Protein AF-A0A816GQJ2-F1 (afdb_monomer)

Radius of gyration: 14.35 Å; Cα contacts (8 Å, |Δi|>4): 54; chains: 1; bounding box: 39×31×22 Å

Secondary structure (DSSP, 8-state):
------------STTSSHHHHHHHH-SEE-TTTTS-SHHHHHHTS--S---EE---PPPGGG--

pLDDT: mean 77.27, std 13.34, range [51.41, 92.06]

Foldseek 3Di:
DDDDDDDDDQDDDPPPC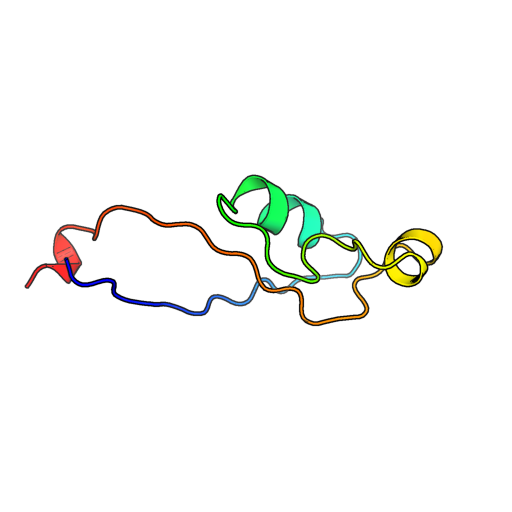SLVVLVVAFPFFDDCRNNPDPVCVVVVHDPDPGDGDDDDDDDPVPPD

InterPro domains:
  IPR000795 Translational (tr)-type GTP-binding domain [PF00009] (6-55)
  IPR027417 P-loop containing nucleoside triphosphate hydrolase [G3DSA:3.40.50.300] (2-64)
  IPR027417 P-loop containing nucleoside triphosphate hydrolase [SSF52540] (6-56)
  IPR050055 Elongation factor Tu GTPase [PTHR43721] (3-61)

Sequence (64 aa):
MSILNFNVGVLGHVDSGKTSLAKALSTVASTNAFDKNPQSQERGITLDLGFSSFTMDIPEHLMN

Organism: NCBI:txid1234261

Solvent-accessible surface area (backbone atoms only — not comparable to full-atom values): 4493 Å² total; per-residue (Å²): 137,89,81,88,86,80,90,81,87,85,83,78,64,88,91,66,48,60,59,59,51,52,58,73,64,37,78,42,83,42,101,50,34,78,46,67,50,67,68,20,54,77,68,74,43,80,84,64,94,47,52,66,42,66,86,79,83,81,56,77,91,72,76,118

Mean predicted aligned error: 8.21 Å

Structure (mmCIF, N/CA/C/O backbone):
data_AF-A0A816GQJ2-F1
#
_entry.id   AF-A0A816GQJ2-F1
#
loop_
_atom_site.group_PDB
_atom_site.id
_atom_site.type_symbol
_atom_site.label_atom_id
_atom_site.label_alt_id
_atom_site.label_comp_id
_atom_site.label_asym_id
_atom_site.label_entity_id
_atom_site.label_seq_id
_atom_site.pdbx_PDB_ins_cod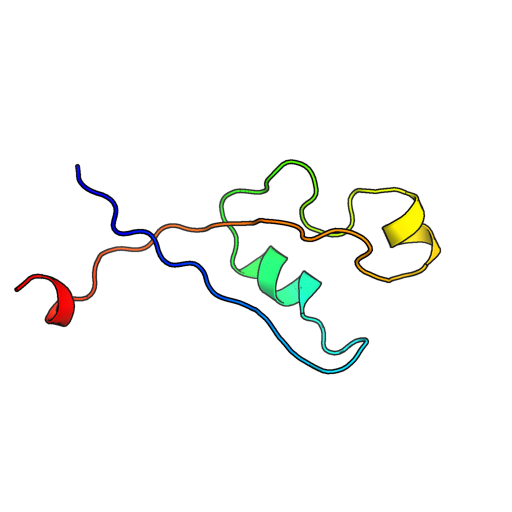e
_atom_site.Cartn_x
_atom_site.Cartn_y
_atom_site.Cartn_z
_atom_site.occupancy
_atom_site.B_iso_or_equiv
_atom_site.auth_seq_id
_atom_site.auth_comp_id
_atom_site.auth_asym_id
_atom_site.auth_atom_id
_atom_site.pdbx_PDB_model_num
ATOM 1 N N . MET A 1 1 ? -20.321 -2.686 13.608 1.00 62.75 1 MET A N 1
ATOM 2 C CA . MET A 1 1 ? -19.730 -2.821 12.262 1.00 62.75 1 MET A CA 1
ATOM 3 C C . MET A 1 1 ? -18.380 -3.493 12.444 1.00 62.75 1 MET A C 1
ATOM 5 O O . MET A 1 1 ? -17.517 -2.905 13.081 1.00 62.75 1 MET A O 1
ATOM 9 N N . SER A 1 2 ? -18.254 -4.764 12.062 1.00 80.31 2 SER A N 1
ATOM 10 C CA . SER A 1 2 ? -17.022 -5.547 12.235 1.00 80.31 2 SER A CA 1
ATOM 11 C C . SER A 1 2 ? -16.136 -5.396 11.005 1.00 80.31 2 SER A C 1
ATOM 13 O O . SER A 1 2 ? -16.623 -5.528 9.886 1.00 80.31 2 SER A O 1
ATOM 15 N N . ILE A 1 3 ? -14.850 -5.133 11.215 1.00 85.25 3 ILE A N 1
ATOM 16 C CA . ILE A 1 3 ? -13.846 -5.070 10.150 1.00 85.25 3 ILE A CA 1
ATOM 17 C C . ILE A 1 3 ? -12.987 -6.329 10.246 1.00 85.25 3 ILE A C 1
ATOM 19 O O . ILE A 1 3 ? -12.485 -6.646 11.326 1.00 85.25 3 ILE A O 1
ATOM 23 N N . LEU A 1 4 ? -12.813 -7.030 9.125 1.00 89.50 4 LEU A N 1
ATOM 24 C CA . LEU A 1 4 ? -11.861 -8.130 9.005 1.00 89.50 4 LEU A CA 1
ATOM 25 C C . LEU A 1 4 ? -10.555 -7.592 8.413 1.00 89.50 4 LEU A C 1
ATOM 27 O O . LEU A 1 4 ? -10.520 -7.154 7.266 1.00 89.50 4 LEU A O 1
ATOM 31 N N . ASN A 1 5 ? -9.492 -7.593 9.216 1.00 90.62 5 ASN A N 1
ATOM 32 C CA . ASN A 1 5 ? -8.209 -7.015 8.825 1.00 90.62 5 ASN A CA 1
ATOM 33 C C . ASN A 1 5 ? -7.310 -8.051 8.147 1.00 90.62 5 ASN A C 1
ATOM 35 O O . ASN A 1 5 ? -7.090 -9.136 8.686 1.00 90.62 5 ASN A O 1
ATOM 39 N N . PHE A 1 6 ? -6.709 -7.658 7.026 1.00 90.06 6 PHE A N 1
ATOM 40 C CA . PHE A 1 6 ? -5.673 -8.419 6.336 1.00 90.06 6 PHE A CA 1
ATOM 41 C C . PHE A 1 6 ? -4.419 -7.565 6.181 1.00 90.06 6 PHE A C 1
ATOM 43 O O . PHE A 1 6 ? -4.492 -6.411 5.762 1.00 90.06 6 PHE A O 1
ATOM 50 N N . ASN A 1 7 ? -3.260 -8.151 6.476 1.00 90.81 7 ASN A N 1
ATOM 51 C CA . ASN A 1 7 ? -1.971 -7.554 6.147 1.00 90.81 7 ASN A CA 1
ATOM 52 C C . ASN A 1 7 ? -1.486 -8.150 4.827 1.00 90.81 7 ASN A C 1
ATOM 54 O O . ASN A 1 7 ? -1.322 -9.365 4.723 1.00 90.81 7 ASN A O 1
ATOM 58 N N . VAL A 1 8 ? -1.247 -7.300 3.829 1.00 90.38 8 VAL A N 1
ATOM 59 C CA . VAL A 1 8 ? -0.814 -7.721 2.492 1.00 90.38 8 VAL A CA 1
ATOM 60 C C . VAL A 1 8 ? 0.546 -7.102 2.189 1.00 90.38 8 VAL A C 1
ATOM 62 O O . VAL A 1 8 ? 0.692 -5.882 2.181 1.00 90.38 8 VAL A O 1
ATOM 65 N N . GLY A 1 9 ? 1.550 -7.945 1.946 1.00 91.19 9 GLY A N 1
ATOM 66 C CA . GLY A 1 9 ? 2.881 -7.501 1.538 1.00 91.19 9 GLY A CA 1
ATOM 67 C C . GLY A 1 9 ? 2.957 -7.257 0.031 1.00 91.19 9 GLY A C 1
ATOM 68 O O . GLY A 1 9 ? 2.536 -8.103 -0.754 1.00 91.19 9 GLY A O 1
ATOM 69 N N . VAL A 1 10 ? 3.545 -6.130 -0.379 1.00 88.62 10 VAL A N 1
ATOM 70 C CA . VAL A 1 10 ? 3.858 -5.835 -1.787 1.00 88.62 10 VAL A CA 1
ATOM 71 C C . VAL A 1 10 ? 5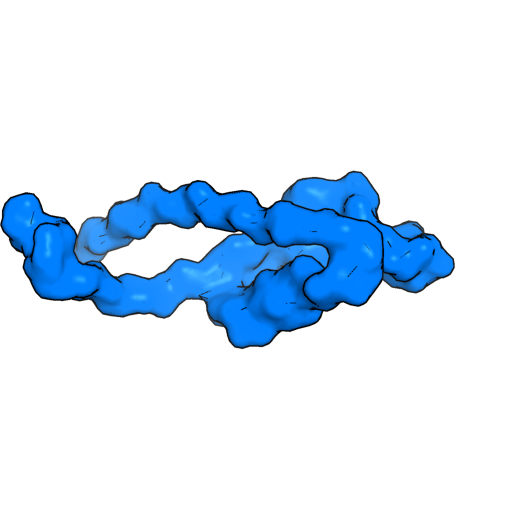.351 -6.076 -2.015 1.00 88.62 10 VAL A C 1
ATOM 73 O O . VAL A 1 10 ? 6.189 -5.319 -1.529 1.00 88.62 10 VAL A O 1
ATOM 76 N N . LEU A 1 11 ? 5.694 -7.140 -2.747 1.00 90.44 11 LEU A N 1
ATOM 77 C CA . LEU A 1 11 ? 7.075 -7.544 -3.038 1.00 90.44 11 LEU A CA 1
ATOM 78 C C . LEU A 1 11 ? 7.403 -7.370 -4.529 1.00 90.44 11 LEU A C 1
ATOM 80 O O . LEU A 1 11 ? 6.511 -7.328 -5.370 1.00 90.44 11 LEU A O 1
ATOM 84 N N . GLY A 1 12 ? 8.692 -7.260 -4.863 1.00 90.06 12 GLY A N 1
ATOM 85 C CA . GLY A 1 12 ? 9.151 -7.058 -6.241 1.00 90.06 12 GLY A CA 1
ATOM 86 C C . GLY A 1 12 ? 10.539 -6.424 -6.334 1.00 90.06 12 GLY A C 1
ATOM 87 O O . GLY A 1 12 ? 11.056 -5.898 -5.343 1.00 90.06 12 GLY A O 1
ATOM 88 N N . HIS A 1 13 ? 11.126 -6.455 -7.534 1.00 90.12 13 HIS A N 1
ATOM 89 C CA . HIS A 1 13 ? 12.458 -5.910 -7.828 1.00 90.12 13 HIS A CA 1
ATOM 90 C C . HIS A 1 13 ? 12.572 -4.412 -7.491 1.00 90.12 13 HIS A C 1
ATOM 92 O O . HIS A 1 13 ? 11.561 -3.715 -7.375 1.00 90.12 13 HIS A O 1
ATOM 98 N N . VAL A 1 14 ? 13.790 -3.896 -7.303 1.00 80.25 14 VAL A N 1
ATOM 99 C CA . VAL A 1 14 ? 13.998 -2.444 -7.159 1.00 80.25 14 VAL A CA 1
ATOM 100 C C . VAL A 1 14 ? 13.427 -1.713 -8.385 1.00 80.25 14 VAL A C 1
ATOM 102 O O . VAL A 1 14 ? 13.368 -2.285 -9.470 1.00 80.25 14 VAL A O 1
ATOM 105 N N . ASP A 1 15 ? 12.873 -0.519 -8.179 1.00 82.12 15 ASP A N 1
ATOM 106 C CA . ASP A 1 15 ? 12.218 0.300 -9.215 1.00 82.12 15 ASP A CA 1
A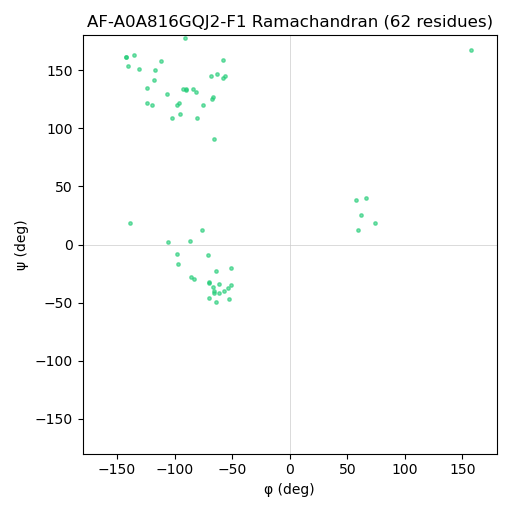TOM 107 C C . ASP A 1 15 ? 11.009 -0.326 -9.934 1.00 82.12 15 ASP A C 1
ATOM 109 O O . ASP A 1 15 ? 10.471 0.239 -10.881 1.00 82.12 15 ASP A O 1
ATOM 113 N N . SER A 1 16 ? 10.464 -1.439 -9.428 1.00 90.69 16 SER A N 1
ATOM 114 C CA . SER A 1 16 ? 9.255 -2.071 -9.981 1.00 90.69 16 SER A CA 1
ATOM 115 C C . SER A 1 16 ? 7.941 -1.348 -9.630 1.00 90.69 16 SER A C 1
ATOM 117 O O . SER A 1 16 ? 6.865 -1.928 -9.756 1.00 90.69 16 SER A O 1
ATOM 119 N N . GLY A 1 17 ? 8.005 -0.120 -9.105 1.00 88.25 17 GLY A N 1
ATOM 120 C CA . GLY A 1 17 ? 6.823 0.698 -8.808 1.00 88.25 17 GLY A CA 1
ATOM 121 C C . GLY A 1 17 ? 5.990 0.280 -7.587 1.00 88.25 17 GLY A C 1
ATOM 122 O O . GLY A 1 17 ? 4.842 0.704 -7.475 1.00 88.25 17 GLY A O 1
ATOM 123 N N . LYS A 1 18 ? 6.534 -0.514 -6.650 1.00 90.00 18 LYS A N 1
ATOM 124 C CA . LYS A 1 18 ? 5.807 -0.981 -5.444 1.00 90.00 18 LYS A CA 1
ATOM 125 C C . LYS A 1 18 ? 5.179 0.164 -4.644 1.00 90.00 18 LYS A C 1
ATOM 127 O O . LYS A 1 18 ? 4.003 0.097 -4.296 1.00 90.00 18 LYS A O 1
ATOM 132 N N . THR A 1 19 ? 5.939 1.232 -4.398 1.00 84.81 19 THR A N 1
ATOM 133 C CA . THR A 1 19 ? 5.453 2.406 -3.660 1.00 84.81 19 THR A CA 1
ATOM 134 C C . THR A 1 19 ? 4.350 3.132 -4.425 1.00 84.81 19 THR A C 1
ATOM 136 O O . THR A 1 19 ? 3.340 3.514 -3.835 1.00 84.81 19 THR A O 1
ATOM 13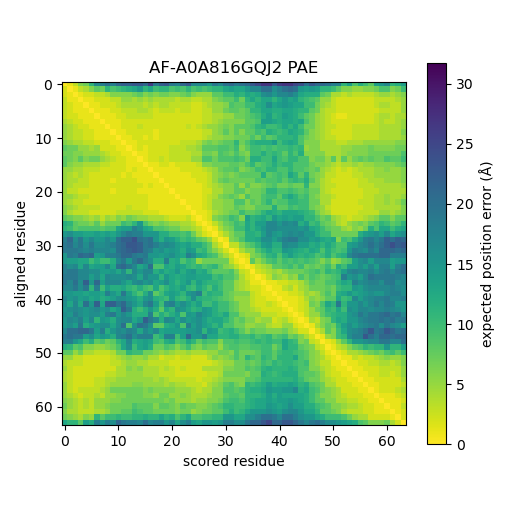9 N N . SER A 1 20 ? 4.500 3.277 -5.744 1.00 86.38 20 SER A N 1
ATOM 140 C CA . SER A 1 20 ? 3.481 3.883 -6.608 1.00 86.38 20 SER A CA 1
ATOM 141 C C . SER A 1 20 ? 2.172 3.093 -6.576 1.00 86.38 20 SER A C 1
ATOM 143 O O . SER A 1 20 ? 1.104 3.691 -6.462 1.00 86.38 20 SER A O 1
ATOM 145 N N . LEU A 1 21 ? 2.248 1.759 -6.603 1.00 89.25 21 LEU A N 1
ATOM 146 C CA . LEU A 1 21 ? 1.082 0.883 -6.484 1.00 89.25 21 LEU A CA 1
ATOM 147 C C . LEU A 1 21 ? 0.408 1.023 -5.114 1.00 89.25 21 LEU A C 1
ATOM 149 O O . LEU A 1 21 ? -0.800 1.243 -5.047 1.00 89.25 21 LEU A O 1
ATOM 153 N N . ALA A 1 22 ? 1.181 0.954 -4.027 1.00 87.56 22 ALA A N 1
ATOM 154 C CA . ALA A 1 22 ? 0.651 1.141 -2.678 1.00 87.56 22 ALA A CA 1
ATOM 155 C C . ALA A 1 22 ? -0.051 2.503 -2.543 1.00 87.56 22 ALA A C 1
ATOM 157 O O . ALA A 1 22 ? -1.129 2.586 -1.959 1.00 87.56 22 ALA A O 1
ATOM 158 N N . LYS A 1 23 ? 0.507 3.560 -3.145 1.00 84.19 23 LYS A N 1
ATOM 159 C CA . LYS A 1 23 ? -0.085 4.905 -3.167 1.00 84.19 23 LYS A CA 1
ATOM 160 C C . LYS A 1 23 ? -1.390 4.983 -3.948 1.00 84.19 23 LYS A C 1
ATOM 162 O O . LYS A 1 23 ? -2.303 5.661 -3.497 1.00 84.19 23 LYS A O 1
ATOM 167 N N . ALA A 1 24 ? -1.485 4.297 -5.085 1.00 86.62 24 ALA A N 1
ATOM 168 C CA . ALA A 1 24 ? -2.702 4.270 -5.892 1.00 86.62 24 ALA A CA 1
ATOM 169 C C . ALA A 1 24 ? -3.846 3.488 -5.220 1.00 86.62 24 ALA A C 1
ATOM 171 O O . ALA A 1 24 ? -5.007 3.842 -5.401 1.00 86.62 24 ALA A O 1
ATOM 172 N N . LEU A 1 25 ? -3.525 2.441 -4.450 1.00 86.38 25 LEU A N 1
ATOM 173 C CA . LEU A 1 25 ? -4.518 1.596 -3.772 1.00 86.38 25 LEU A CA 1
ATOM 174 C C . LEU A 1 25 ? -5.009 2.169 -2.440 1.00 86.38 25 LEU A C 1
ATOM 176 O O . LEU A 1 25 ? -6.120 1.873 -2.013 1.00 86.38 25 LEU A O 1
ATOM 180 N N . SER A 1 26 ? -4.173 2.937 -1.747 1.00 85.19 26 SER A N 1
ATOM 181 C CA . SER A 1 26 ? -4.447 3.321 -0.363 1.00 85.19 26 SER A CA 1
ATOM 182 C C . SER A 1 26 ? -5.401 4.504 -0.266 1.00 85.19 26 SER A C 1
ATOM 184 O O . SER A 1 26 ? -5.167 5.552 -0.864 1.00 85.19 26 SER A O 1
ATOM 186 N N . THR A 1 27 ? -6.428 4.370 0.572 1.00 77.31 27 THR A N 1
ATOM 187 C CA . THR A 1 27 ? -7.330 5.472 0.944 1.00 77.31 27 THR A CA 1
ATOM 188 C C . THR A 1 27 ? -6.929 6.122 2.270 1.00 77.31 27 THR A C 1
ATOM 190 O O . THR A 1 27 ? -7.328 7.251 2.549 1.00 77.31 27 THR A O 1
ATOM 193 N N . VAL A 1 28 ? -6.089 5.446 3.065 1.00 70.50 28 VAL A N 1
ATOM 194 C CA . VAL A 1 28 ? -5.508 5.947 4.314 1.00 70.50 28 VAL A CA 1
ATOM 195 C C . VAL A 1 28 ? -3.981 5.874 4.240 1.00 70.50 28 VAL A C 1
ATOM 197 O O . VAL A 1 28 ? -3.389 4.807 4.054 1.00 70.50 28 VAL A O 1
ATOM 200 N N . ALA A 1 29 ? -3.330 7.026 4.409 1.00 61.78 29 ALA A N 1
ATOM 201 C CA . ALA A 1 29 ? -1.876 7.148 4.479 1.00 61.78 29 ALA 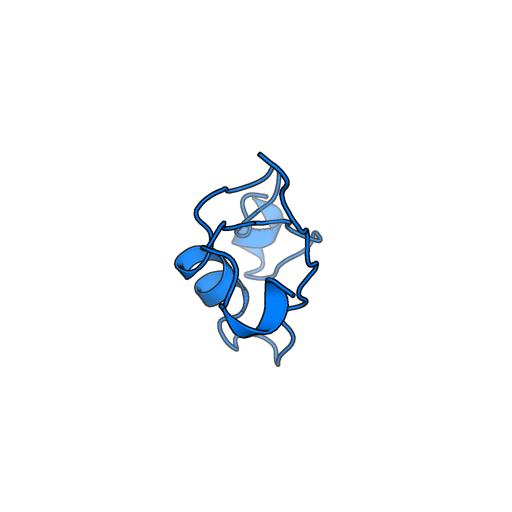A CA 1
ATOM 202 C C . ALA A 1 29 ? -1.420 7.206 5.949 1.00 61.78 29 ALA A C 1
ATOM 204 O O . ALA A 1 29 ? -1.817 8.127 6.661 1.00 61.78 29 ALA A O 1
ATOM 205 N N . SER A 1 30 ? -0.587 6.262 6.408 1.00 54.22 30 SER A N 1
ATOM 206 C CA . SER A 1 30 ? -0.026 6.282 7.773 1.00 54.22 30 SER A CA 1
ATOM 207 C C . SER A 1 30 ? 1.322 7.019 7.852 1.00 54.22 30 SER A C 1
ATOM 209 O O . SER A 1 30 ? 1.859 7.483 6.843 1.00 54.22 30 SER A O 1
ATOM 211 N N . THR A 1 31 ? 1.864 7.121 9.070 1.00 51.59 31 THR A N 1
ATOM 212 C CA . THR A 1 31 ? 2.924 8.029 9.560 1.00 51.59 31 THR A CA 1
ATOM 213 C C . THR A 1 31 ? 4.216 8.069 8.729 1.00 51.59 31 THR A C 1
ATOM 215 O O . THR A 1 31 ? 4.937 9.058 8.798 1.00 51.59 31 THR A O 1
ATOM 218 N N . ASN A 1 32 ? 4.488 7.051 7.903 1.00 51.41 32 ASN A N 1
ATOM 219 C CA . ASN A 1 32 ? 5.684 6.958 7.054 1.00 51.41 32 ASN A CA 1
ATOM 220 C C . ASN A 1 32 ? 5.401 6.420 5.633 1.00 51.41 32 ASN A C 1
ATOM 222 O O . ASN A 1 32 ? 6.296 5.941 4.940 1.00 51.41 32 ASN A O 1
ATOM 226 N N . ALA A 1 33 ? 4.139 6.458 5.192 1.00 57.19 33 ALA A N 1
ATOM 227 C CA . ALA A 1 33 ? 3.752 5.969 3.873 1.00 57.19 33 ALA A CA 1
ATOM 228 C C . ALA A 1 33 ? 4.318 6.852 2.744 1.00 57.19 33 ALA A C 1
ATOM 230 O O . ALA A 1 33 ? 4.358 8.080 2.856 1.00 57.19 33 ALA A O 1
ATOM 231 N N . PHE A 1 34 ? 4.678 6.208 1.629 1.00 61.00 34 PHE A N 1
ATOM 232 C CA . PHE A 1 34 ? 5.076 6.839 0.360 1.00 61.00 34 PHE A CA 1
ATOM 233 C C . PHE A 1 34 ? 6.378 7.641 0.399 1.00 61.00 34 PHE A C 1
ATOM 235 O O . PHE A 1 34 ? 6.451 8.710 -0.204 1.00 61.00 34 PHE A O 1
ATOM 242 N N . ASP A 1 35 ? 7.392 7.142 1.107 1.00 57.97 35 ASP A N 1
ATOM 243 C CA . ASP A 1 35 ? 8.723 7.758 1.121 1.00 57.97 35 ASP A CA 1
ATOM 244 C C . ASP A 1 35 ? 8.687 9.226 1.600 1.00 57.97 35 ASP A C 1
ATOM 246 O O . ASP A 1 35 ? 9.386 10.093 1.086 1.00 57.97 35 ASP A O 1
ATOM 250 N N . LYS A 1 36 ? 7.846 9.542 2.598 1.00 58.22 36 LYS A N 1
ATOM 251 C CA . LYS A 1 36 ? 7.761 10.897 3.180 1.00 58.22 36 LYS A CA 1
ATOM 252 C C . LYS A 1 36 ? 9.045 11.348 3.885 1.00 58.22 36 LYS A C 1
ATOM 254 O O . LYS A 1 36 ? 9.247 12.548 4.047 1.00 58.22 36 LYS A O 1
ATOM 259 N N . ASN A 1 37 ? 9.888 10.412 4.316 1.00 64.56 37 ASN A N 1
ATOM 260 C CA . ASN A 1 37 ? 11.170 10.716 4.939 1.00 64.56 37 ASN A CA 1
ATOM 261 C C . ASN A 1 37 ? 12.121 11.359 3.900 1.00 64.56 37 ASN A C 1
ATOM 263 O O . ASN A 1 37 ? 12.344 10.749 2.850 1.00 64.56 37 ASN A O 1
ATOM 267 N N . PRO A 1 38 ? 12.715 12.540 4.172 1.00 64.81 38 PRO A N 1
ATOM 268 C CA . PRO A 1 38 ? 13.649 13.211 3.263 1.00 64.81 38 PRO A CA 1
ATOM 269 C C . PRO A 1 38 ? 14.786 12.313 2.754 1.00 64.81 38 PRO A C 1
ATOM 271 O O . PRO A 1 38 ? 15.160 12.408 1.590 1.00 64.81 38 PRO A O 1
ATOM 274 N N . GLN A 1 39 ? 15.280 11.377 3.575 1.00 67.94 39 GLN A N 1
ATOM 275 C CA . GLN A 1 39 ? 16.316 10.428 3.147 1.00 67.94 39 GLN A CA 1
ATOM 276 C C . GLN A 1 39 ? 15.813 9.390 2.136 1.00 67.94 39 GLN A C 1
ATOM 278 O O . GLN A 1 39 ? 16.576 8.975 1.263 1.00 67.94 39 GLN A O 1
ATOM 283 N N . SER A 1 40 ? 14.547 8.966 2.233 1.00 62.72 40 SER A N 1
ATOM 284 C CA . SER A 1 40 ? 13.933 8.064 1.248 1.00 62.72 40 SER A CA 1
ATOM 285 C C . SER A 1 40 ? 13.785 8.767 -0.101 1.00 62.72 40 SER A C 1
ATOM 287 O O . SER A 1 40 ? 14.014 8.159 -1.144 1.00 62.72 40 SER A O 1
ATOM 289 N N . GLN A 1 41 ? 13.478 10.069 -0.078 1.00 62.94 41 GLN A N 1
ATOM 290 C CA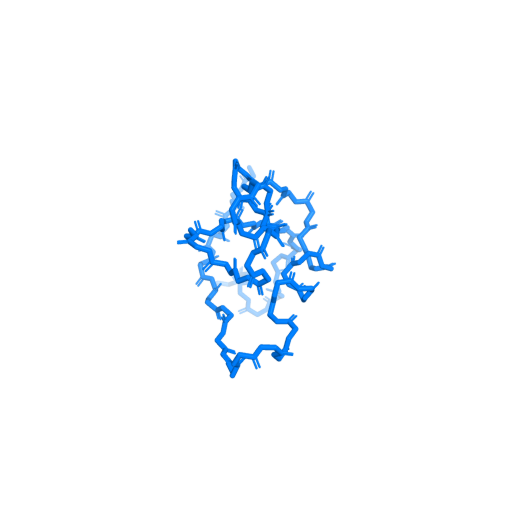 . GLN A 1 41 ? 13.369 10.903 -1.280 1.00 62.94 41 GLN A CA 1
ATOM 291 C C . GLN A 1 41 ? 14.731 11.158 -1.925 1.00 62.94 41 GLN A C 1
ATOM 293 O O . GLN A 1 41 ? 14.869 10.975 -3.129 1.00 62.94 41 GLN A O 1
ATOM 298 N N . GLU A 1 42 ? 15.747 11.517 -1.135 1.00 72.44 42 GLU A N 1
ATOM 299 C CA . GLU A 1 42 ? 17.110 11.745 -1.639 1.00 72.44 42 GLU A CA 1
ATOM 300 C C . GLU A 1 42 ? 17.726 10.496 -2.273 1.00 72.44 42 GLU A C 1
ATOM 302 O O . GLU A 1 42 ? 18.499 10.602 -3.223 1.00 72.44 42 GLU A O 1
ATOM 307 N N . ARG A 1 43 ? 17.405 9.308 -1.750 1.00 67.81 43 ARG A N 1
ATOM 308 C CA . ARG A 1 43 ? 17.986 8.041 -2.214 1.00 67.81 43 ARG A CA 1
ATOM 309 C C . ARG A 1 43 ? 17.108 7.275 -3.200 1.00 67.81 43 ARG A C 1
ATOM 311 O O . ARG A 1 43 ? 17.568 6.271 -3.732 1.00 67.81 43 ARG A O 1
ATOM 318 N N . GLY A 1 44 ? 15.866 7.708 -3.421 1.00 62.34 44 GLY A N 1
ATOM 319 C CA . GLY A 1 44 ? 14.903 7.005 -4.273 1.00 62.34 44 GLY A CA 1
ATOM 320 C C . GLY A 1 44 ? 14.547 5.595 -3.782 1.00 62.34 44 GLY A C 1
ATOM 321 O O . GLY A 1 44 ? 14.187 4.745 -4.590 1.00 62.34 44 GLY A O 1
ATOM 322 N N . ILE A 1 45 ? 14.672 5.322 -2.478 1.00 63.78 45 ILE A N 1
ATOM 323 C CA . ILE A 1 45 ? 14.398 4.004 -1.883 1.00 63.78 45 ILE A CA 1
ATOM 324 C C . ILE A 1 45 ? 13.491 4.123 -0.660 1.00 63.78 45 ILE A C 1
ATOM 326 O O . ILE A 1 45 ? 13.557 5.093 0.091 1.00 63.78 45 ILE A O 1
ATOM 330 N N . THR A 1 46 ? 12.709 3.080 -0.400 1.00 57.94 46 THR A N 1
ATOM 331 C CA . THR A 1 46 ? 11.931 2.949 0.835 1.00 57.94 46 THR A CA 1
ATOM 332 C C . THR A 1 46 ? 12.825 2.442 1.970 1.00 57.94 46 THR A C 1
ATOM 334 O O . THR A 1 46 ? 13.243 1.286 1.962 1.00 57.94 46 THR A O 1
ATOM 337 N N . LEU A 1 47 ? 13.139 3.318 2.932 1.00 57.44 47 LEU A N 1
ATOM 338 C CA . LEU A 1 47 ? 13.980 3.007 4.102 1.00 57.44 47 LEU A CA 1
ATOM 339 C C . LEU A 1 47 ? 13.205 2.393 5.281 1.00 57.44 47 LEU A C 1
ATOM 341 O O . LEU A 1 47 ? 13.783 1.624 6.042 1.00 57.44 47 LEU A O 1
ATOM 345 N N . ASP A 1 48 ? 11.912 2.701 5.413 1.00 61.47 48 ASP A N 1
ATOM 346 C CA . ASP A 1 48 ? 11.051 2.256 6.515 1.00 61.47 48 ASP A CA 1
ATOM 347 C C . ASP A 1 48 ? 9.907 1.364 6.010 1.00 61.47 48 ASP A C 1
ATOM 349 O O . ASP A 1 48 ? 9.402 1.548 4.902 1.00 61.47 48 ASP A O 1
ATOM 353 N N . LEU A 1 49 ? 9.436 0.430 6.846 1.00 59.81 49 LEU A N 1
ATOM 354 C CA . LEU A 1 49 ? 8.178 -0.288 6.606 1.00 59.81 49 LEU A CA 1
ATOM 355 C C . LEU A 1 49 ? 7.008 0.708 6.694 1.00 59.81 49 LEU A C 1
ATOM 357 O O . LEU A 1 49 ? 6.462 0.977 7.764 1.00 59.81 49 LEU A O 1
ATOM 361 N N . GLY A 1 50 ? 6.653 1.298 5.554 1.00 64.56 50 GLY A N 1
ATOM 362 C CA . GLY A 1 50 ? 5.504 2.182 5.417 1.00 64.56 50 GLY A CA 1
ATOM 363 C C . GLY A 1 50 ? 4.208 1.379 5.393 1.00 64.56 50 GLY A C 1
ATOM 364 O O . GLY A 1 50 ? 4.002 0.555 4.506 1.00 64.56 50 GLY A O 1
ATOM 365 N N . PHE A 1 51 ? 3.317 1.641 6.348 1.00 75.06 51 PHE A N 1
ATOM 366 C CA . PHE A 1 51 ? 1.976 1.061 6.356 1.00 75.06 51 PHE A CA 1
ATOM 367 C C . PHE A 1 51 ? 0.995 2.000 5.662 1.00 75.06 51 PHE A C 1
ATOM 369 O O . PHE A 1 51 ? 0.957 3.204 5.926 1.00 75.06 51 PHE A O 1
ATOM 376 N N . SER A 1 52 ? 0.168 1.441 4.795 1.00 82.88 52 SER A N 1
ATOM 377 C CA . SER A 1 52 ? -0.957 2.123 4.175 1.00 82.88 52 SER A CA 1
ATOM 378 C C . SER A 1 52 ? -2.128 1.150 4.094 1.00 82.88 52 SER A C 1
ATOM 380 O O . SER A 1 52 ? -1.926 -0.066 4.115 1.00 82.88 52 SER A O 1
ATOM 382 N N . SER A 1 53 ? -3.354 1.663 4.076 1.00 88.56 53 SER A N 1
ATOM 383 C CA . SER A 1 53 ? -4.538 0.807 4.059 1.00 88.56 53 SE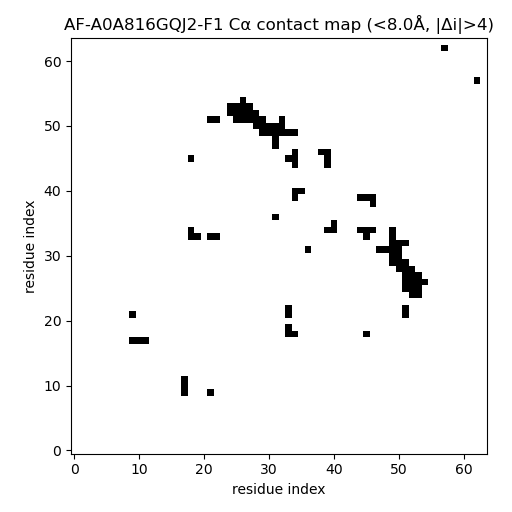R A CA 1
ATOM 384 C C . SER A 1 53 ? -5.640 1.366 3.176 1.00 88.56 53 SER A C 1
ATOM 386 O O . SER A 1 53 ? -5.671 2.547 2.818 1.00 88.56 53 SER A O 1
ATOM 388 N N . PHE A 1 54 ? -6.548 0.472 2.814 1.00 89.19 54 PHE A N 1
ATOM 389 C CA . PHE A 1 54 ? -7.818 0.789 2.195 1.00 89.19 54 PHE A CA 1
ATOM 390 C C . PHE A 1 54 ? -8.880 -0.165 2.747 1.00 89.19 54 PHE A C 1
ATOM 392 O O . PHE A 1 54 ? -8.553 -1.221 3.293 1.00 89.19 54 PHE A O 1
ATOM 399 N N . THR A 1 55 ? -10.145 0.211 2.599 1.00 91.06 55 THR A N 1
ATOM 400 C CA . THR A 1 55 ? -11.292 -0.613 2.996 1.00 91.06 55 THR A CA 1
ATOM 401 C C . THR A 1 55 ? -12.106 -0.936 1.753 1.00 91.06 55 THR A C 1
ATOM 403 O O . THR A 1 55 ? -12.265 -0.081 0.883 1.00 91.06 55 THR A O 1
ATOM 406 N N . MET A 1 56 ? -12.620 -2.159 1.676 1.00 90.25 56 MET A N 1
ATOM 407 C CA . MET A 1 56 ? -13.581 -2.588 0.663 1.00 90.25 56 MET A CA 1
ATOM 408 C C . MET A 1 56 ? -14.697 -3.402 1.323 1.00 90.25 56 MET A C 1
ATOM 410 O O . MET A 1 56 ? -14.533 -3.867 2.455 1.00 90.25 56 MET A O 1
ATOM 414 N N . ASP A 1 57 ? -15.811 -3.568 0.616 1.00 92.06 57 ASP A N 1
ATOM 415 C CA . ASP A 1 57 ? -16.901 -4.435 1.059 1.00 92.06 57 ASP A CA 1
ATOM 416 C C . ASP A 1 57 ? -16.436 -5.895 1.149 1.00 92.06 57 ASP A C 1
ATOM 418 O O . ASP A 1 57 ? -15.589 -6.346 0.373 1.00 92.06 57 ASP A O 1
ATOM 422 N N . ILE A 1 58 ? -16.987 -6.638 2.113 1.00 90.12 58 ILE A N 1
ATOM 423 C CA . ILE A 1 58 ? -16.662 -8.057 2.288 1.00 90.12 58 ILE A CA 1
ATOM 424 C C . ILE A 1 58 ? -17.208 -8.832 1.077 1.00 90.12 58 ILE A C 1
ATOM 426 O O . ILE A 1 58 ? -18.407 -8.751 0.803 1.00 90.12 58 ILE A O 1
ATOM 430 N N . PRO A 1 59 ? -16.370 -9.604 0.360 1.00 90.50 59 PRO A N 1
ATOM 431 C CA . PRO A 1 59 ? -16.829 -10.452 -0.735 1.00 90.50 59 PRO A CA 1
ATOM 432 C C . PRO A 1 59 ? -17.889 -11.462 -0.280 1.00 90.50 59 PRO A C 1
ATOM 434 O O . PRO A 1 59 ? -17.754 -12.054 0.790 1.00 90.50 59 PRO A O 1
ATOM 437 N N . GLU A 1 60 ? -18.885 -11.745 -1.126 1.00 91.44 60 GLU A N 1
ATOM 438 C CA . GLU A 1 60 ? -20.010 -12.636 -0.782 1.00 91.44 60 GLU A CA 1
ATOM 439 C C . GLU A 1 60 ? -19.586 -14.014 -0.263 1.00 91.44 60 GLU A C 1
ATOM 441 O O . GLU A 1 60 ? -20.167 -14.533 0.685 1.00 91.44 60 GLU A O 1
ATOM 446 N N . HI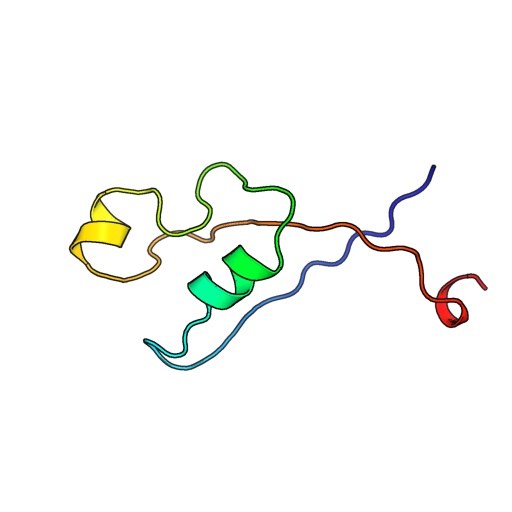S A 1 61 ? -18.518 -14.581 -0.822 1.00 90.56 61 HIS A N 1
ATOM 447 C CA . HIS A 1 61 ? -18.011 -15.895 -0.428 1.00 90.56 61 HIS A CA 1
ATOM 448 C C . HIS A 1 61 ? -17.339 -15.931 0.960 1.00 90.56 61 HIS A C 1
ATOM 450 O O . HIS A 1 61 ? -17.024 -17.018 1.435 1.00 90.56 61 HIS A O 1
ATOM 456 N N . LEU A 1 62 ? -17.104 -14.778 1.599 1.00 84.94 62 LEU A N 1
ATOM 457 C CA . LEU A 1 62 ? -16.542 -14.658 2.952 1.00 84.94 62 LEU A CA 1
ATOM 458 C C . LEU A 1 62 ? -17.593 -14.262 4.004 1.00 84.94 62 LEU A C 1
ATOM 460 O O . LEU A 1 62 ? -17.239 -14.068 5.164 1.00 84.94 62 LEU A O 1
ATOM 464 N N . MET A 1 63 ? -18.867 -14.118 3.618 1.00 82.50 63 MET A N 1
ATOM 465 C CA . MET A 1 63 ? -19.957 -13.729 4.525 1.00 82.50 63 MET A CA 1
ATOM 466 C C . MET A 1 63 ? -20.613 -14.908 5.273 1.00 82.50 63 MET A C 1
ATOM 468 O O . MET A 1 63 ? -21.565 -14.679 6.020 1.00 82.50 63 MET A O 1
ATOM 472 N N . ASN A 1 64 ? -20.114 -16.138 5.092 1.00 62.81 64 ASN A N 1
ATOM 473 C CA . ASN A 1 64 ? -20.680 -17.375 5.652 1.00 62.81 64 ASN A CA 1
ATOM 474 C C . ASN A 1 64 ? -19.855 -17.938 6.810 1.00 62.81 64 ASN A C 1
ATOM 476 O O . ASN A 1 64 ? -18.619 -18.047 6.648 1.00 62.81 64 ASN A O 1
#